Protein 5YCQ (pdb70)

Foldseek 3Di:
DAPDDALFWKAFQPPGDIWGFHDWAPDVFTKTFIFQDDVGHRDTDIGTSVRIDGDDDCDDPPNVVVVSSVVSVVD

CATH classification: 2.30.30.390

Secondary structure (DSSP, 8-state):
--SS-TT-EEEETTT--EEEEEEEE---PPEEEE---SS-----EEEEGGGEEE---S--TT----HHHHHHTT-

Organism: Escherichia coli (strain 55989 / EAEC) (NCBI:txid585055)

B-factor: mean 60.74, std 14.43, range [36.61, 102.82]

InterPro domains:
  IPR011722 Hemimethylated DNA-binding domain [PF08755] (5-96)
  IPR011722 Hemimethylated DNA-binding domain [SM00992] (3-102)
  IPR011722 Hemimethylated DNA-binding domain [TIGR02097] (4-102)
  IPR022866 Heat shock protein HspQ [MF_01194] (1-105)
  IPR036623 Hemimethylated DNA-binding domain superfamily [G3DSA:2.30.30.390] (1-105)
  IPR036623 Hemimethylated DNA-binding domain superfamily [SSF141255] (4-95)

Structure (mmCIF, N/CA/C/O backbone):
data_5YCQ
#
_entry.id   5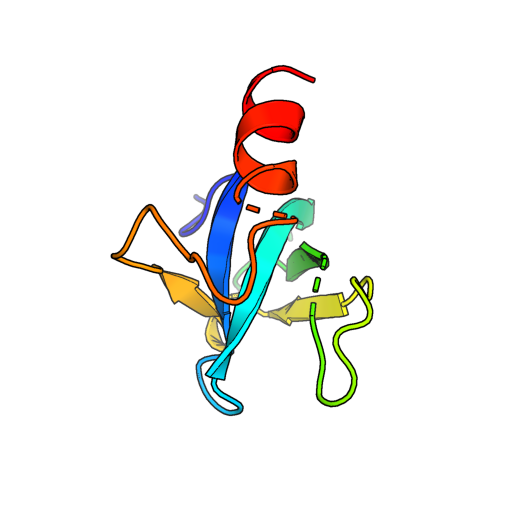YCQ
#
_cell.length_a   76.822
_cell.length_b   76.822
_cell.length_c   85.888
_cell.angle_alpha   90.00
_cell.angle_beta   90.00
_cell.angle_gamma   120.00
#
_symmetry.space_group_name_H-M   'H 3 2'
#
loop_
_entity.id
_entity.type
_entity.pdbx_description
1 polymer 'Heat shock protein HspQ'
2 water water
#
loop_
_atom_site.group_PDB
_atom_site.id
_atom_site.type_symbol
_atom_site.label_atom_id
_atom_site.label_alt_id
_atom_site.label_comp_id
_atom_site.label_asym_id
_atom_site.label_entity_id
_atom_site.label_seq_id
_atom_site.pdbx_PDB_ins_code
_atom_site.Cartn_x
_atom_site.Cartn_y
_atom_site.Cartn_z
_atom_site.occupancy
_atom_site.B_iso_or_equiv
_atom_site.auth_seq_id
_atom_site.auth_comp_id
_atom_site.auth_asym_id
_atom_site.auth_atom_id
_atom_site.pdbx_PDB_model_num
ATOM 1 N N . ALA A 1 3 ? 56.420 37.003 -10.125 1.00 80.14 3 ALA A N 1
ATOM 2 C CA . ALA A 1 3 ? 54.982 37.025 -10.371 1.00 80.77 3 ALA A CA 1
ATOM 3 C C . ALA A 1 3 ? 54.224 36.315 -9.249 1.00 76.77 3 ALA A C 1
ATOM 4 O O . ALA A 1 3 ? 53.145 36.749 -8.839 1.00 78.62 3 ALA A O 1
ATOM 6 N N . SER A 1 4 ? 54.801 35.223 -8.760 1.00 70.61 4 SER A N 1
ATOM 7 C CA . SER A 1 4 ? 54.220 34.465 -7.662 1.00 64.60 4 SER A CA 1
ATOM 8 C C . SER A 1 4 ? 55.265 34.216 -6.580 1.00 59.56 4 SER A C 1
ATOM 9 O O . SER A 1 4 ? 56.339 33.690 -6.859 1.00 59.18 4 SER A O 1
ATOM 12 N N . LYS A 1 5 ? 54.950 34.598 -5.348 1.00 56.41 5 LYS A N 1
ATOM 13 C CA . LYS A 1 5 ? 55.879 34.432 -4.231 1.00 53.84 5 LYS A CA 1
ATOM 14 C C . LYS A 1 5 ? 56.095 32.961 -3.891 1.00 50.66 5 LYS A C 1
ATOM 15 O O . LYS A 1 5 ? 57.224 32.537 -3.632 1.00 50.71 5 LYS A O 1
ATOM 21 N N . PHE A 1 6 ? 55.014 32.187 -3.887 1.00 49.20 6 PHE A N 1
ATOM 22 C CA . PHE A 1 6 ? 55.099 30.769 -3.559 1.00 48.13 6 PHE A CA 1
ATOM 23 C C . PHE A 1 6 ? 54.773 29.914 -4.776 1.00 47.89 6 PHE A C 1
ATOM 24 O O . PHE A 1 6 ? 54.029 30.336 -5.663 1.00 48.94 6 PHE A O 1
ATOM 32 N N . GLY A 1 7 ? 55.338 28.712 -4.813 1.00 46.89 7 GLY A N 1
ATOM 33 C CA . GLY A 1 7 ? 55.182 27.833 -5.955 1.00 47.09 7 GLY A CA 1
ATOM 34 C C . GLY A 1 7 ? 54.358 26.603 -5.641 1.00 46.15 7 GLY A C 1
ATOM 35 O O . GLY A 1 7 ? 54.198 26.220 -4.483 1.00 44.67 7 GLY A O 1
ATOM 36 N N . ILE A 1 8 ? 53.827 25.980 -6.682 1.00 47.38 8 ILE A N 1
ATOM 37 C CA . ILE A 1 8 ? 53.049 24.772 -6.504 1.00 48.11 8 ILE A CA 1
ATOM 38 C C . ILE A 1 8 ? 53.961 23.641 -6.051 1.00 47.44 8 ILE A C 1
ATOM 39 O O . ILE A 1 8 ? 55.000 23.390 -6.655 1.00 49.29 8 ILE A O 1
ATOM 44 N N . GLY A 1 9 ? 53.576 22.981 -4.966 1.00 45.11 9 GLY A N 1
ATOM 45 C CA . GLY A 1 9 ? 54.356 21.883 -4.431 1.00 43.72 9 GLY A CA 1
ATOM 46 C C . GLY A 1 9 ? 55.240 22.313 -3.277 1.00 42.84 9 GLY A C 1
ATOM 47 O O . GLY A 1 9 ? 55.910 21.479 -2.659 1.00 42.72 9 GLY A O 1
ATOM 48 N N . GLN A 1 10 ? 55.246 23.613 -2.987 1.00 42.08 10 GLN A N 1
ATOM 49 C CA . GLN A 1 10 ? 56.042 24.146 -1.886 1.00 41.79 10 GLN A CA 1
ATOM 50 C C . GLN A 1 10 ? 55.295 24.019 -0.565 1.00 39.70 10 GLN A C 1
ATOM 51 O O . GLN A 1 10 ? 54.092 24.274 -0.498 1.00 37.82 10 GLN A O 1
ATOM 57 N N . GLN A 1 11 ? 56.011 23.613 0.480 1.00 40.88 11 GLN A N 1
ATOM 58 C CA . GLN A 1 11 ? 55.438 23.577 1.818 1.00 41.96 11 GLN A CA 1
ATOM 59 C C . GLN A 1 11 ? 55.389 24.983 2.403 1.00 43.89 11 GLN A C 1
ATOM 60 O O . GLN A 1 11 ? 56.388 25.710 2.396 1.00 46.40 11 GLN A O 1
ATOM 66 N N . VAL A 1 12 ? 54.219 25.372 2.897 1.00 42.81 12 VAL A N 1
ATOM 67 C CA . VAL A 1 12 ? 54.043 26.708 3.455 1.00 43.45 12 VAL A CA 1
ATOM 68 C C . VAL A 1 12 ? 53.389 26.648 4.825 1.00 44.62 12 VAL A C 1
ATOM 69 O O . VAL A 1 12 ? 52.859 25.611 5.228 1.00 44.61 12 VAL A O 1
ATOM 73 N N . ARG A 1 13 ? 53.428 27.764 5.542 1.00 45.88 13 ARG A N 1
ATOM 74 C CA . ARG A 1 13 ? 52.717 27.859 6.807 1.00 46.61 13 ARG A CA 1
ATOM 75 C C . ARG A 1 13 ? 51.766 29.046 6.809 1.00 46.76 13 ARG A C 1
ATOM 76 O O . ARG A 1 13 ? 51.999 30.045 6.133 1.00 47.52 13 ARG A O 1
ATOM 84 N N . HIS A 1 14 ? 50.675 28.916 7.553 1.00 46.62 14 HIS A N 1
ATOM 85 C CA . HIS A 1 14 ? 49.759 30.024 7.740 1.00 48.14 14 HIS A CA 1
ATOM 86 C C . HIS A 1 14 ? 50.463 31.045 8.619 1.00 49.33 14 HIS A C 1
ATOM 87 O O . HIS A 1 14 ? 50.864 30.728 9.733 1.00 48.13 14 HIS A O 1
ATOM 94 N N . SER A 1 15 ? 50.630 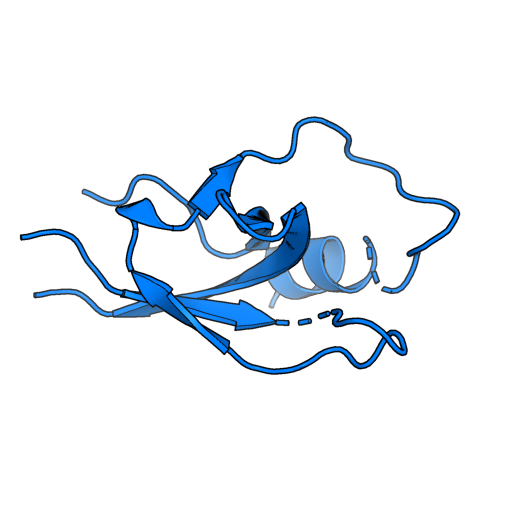32.261 8.104 1.00 52.15 15 SER A N 1
ATOM 95 C CA . SER A 1 15 ? 51.391 33.310 8.791 1.00 55.33 15 SER A CA 1
ATOM 96 C C . SER A 1 15 ? 50.837 33.619 10.174 1.00 58.19 15 SER A C 1
ATOM 97 O O . SER A 1 15 ? 51.565 34.068 11.057 1.00 59.82 15 SER A O 1
ATOM 100 N N . LEU A 1 16 ? 49.543 33.373 10.354 1.00 59.06 16 LEU A N 1
ATOM 101 C CA . LEU A 1 16 ? 48.864 33.704 11.599 1.00 62.16 16 LEU A CA 1
ATOM 102 C C . LEU A 1 16 ? 48.667 32.478 12.485 1.00 64.06 16 LEU A C 1
ATOM 103 O O . LEU A 1 16 ? 49.100 32.463 13.638 1.00 66.36 16 LEU A O 1
ATOM 108 N N . LEU A 1 17 ? 48.014 31.455 11.939 1.00 62.96 17 LEU A N 1
ATOM 109 C CA . LEU A 1 17 ? 47.665 30.262 12.706 1.00 63.11 17 LEU A CA 1
ATOM 110 C C . LEU A 1 17 ? 48.820 29.264 12.820 1.00 62.94 17 LEU A C 1
ATOM 111 O O . LEU A 1 17 ? 48.880 28.476 13.766 1.00 64.23 17 LEU A O 1
ATOM 116 N N . GLY A 1 18 ? 49.725 29.287 11.849 1.00 61.54 18 GLY A N 1
ATOM 117 C CA . GLY A 1 18 ? 50.909 28.448 11.899 1.00 60.23 18 GLY A CA 1
ATOM 118 C C . GLY A 1 18 ? 50.721 27.003 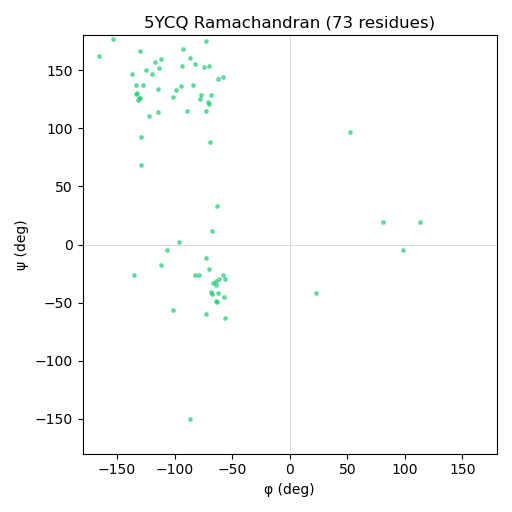11.475 1.00 57.58 18 GLY A C 1
ATOM 119 O O . GLY A 1 18 ? 51.537 26.147 11.812 1.00 58.36 18 GLY A O 1
ATOM 120 N N . TYR A 1 19 ? 49.655 26.719 10.734 1.00 54.36 19 TYR A N 1
ATOM 121 C CA . TYR A 1 19 ? 49.438 25.366 10.231 1.00 50.88 19 TYR A CA 1
ATOM 122 C C . TYR A 1 19 ? 50.372 25.046 9.077 1.00 50.37 19 TYR A C 1
ATOM 123 O O . TYR A 1 19 ? 50.810 25.936 8.356 1.00 50.76 19 TYR A O 1
ATOM 132 N N . LEU A 1 20 ? 50.669 23.764 8.908 1.00 47.09 20 LEU A N 1
ATOM 133 C CA . LEU A 1 20 ? 51.508 23.310 7.811 1.00 44.53 20 LEU A C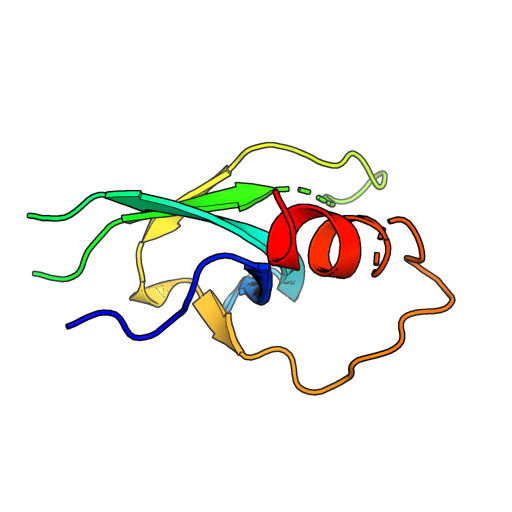A 1
ATOM 134 C C . LEU A 1 20 ? 50.647 22.884 6.628 1.00 41.87 20 LEU A C 1
ATOM 135 O O . LEU A 1 20 ? 49.634 22.207 6.798 1.00 41.81 20 LEU A O 1
ATOM 140 N N . GLY A 1 21 ? 51.054 23.284 5.429 1.00 39.60 21 GLY A N 1
ATOM 141 C CA . GLY A 1 21 ? 50.293 22.975 4.235 1.00 37.92 21 GLY A CA 1
ATOM 142 C C . GLY A 1 21 ? 51.143 22.920 2.984 1.00 37.59 21 GLY A C 1
ATOM 143 O O . GLY A 1 21 ? 52.341 23.179 3.024 1.00 36.61 21 GLY A O 1
ATOM 144 N N . VAL A 1 22 ? 50.517 22.576 1.865 1.00 40.28 22 VAL A N 1
ATOM 145 C CA . VAL A 1 22 ? 51.217 22.476 0.590 1.00 43.51 22 VAL A CA 1
ATOM 146 C C . VAL A 1 22 ? 50.434 23.191 -0.504 1.00 45.67 22 VAL A C 1
ATOM 147 O O . VAL A 1 22 ? 49.235 22.971 -0.651 1.00 47.72 22 VAL A O 1
ATOM 151 N N . VAL A 1 23 ? 51.110 24.044 -1.269 1.00 44.64 23 VAL A N 1
ATOM 152 C CA . VAL A 1 23 ? 50.466 24.756 -2.370 1.00 43.77 23 VAL A CA 1
ATOM 153 C C . VAL A 1 23 ? 50.150 23.803 -3.517 1.00 44.12 23 VAL A C 1
ATOM 154 O O . VAL A 1 23 ? 51.047 23.155 -4.061 1.00 42.90 23 VAL A O 1
ATOM 158 N N . VAL A 1 24 ? 48.877 23.725 -3.889 1.00 45.46 24 VAL A N 1
ATOM 159 C CA . VAL A 1 24 ? 48.450 22.795 -4.925 1.00 47.16 24 VAL A CA 1
ATOM 160 C C . VAL A 1 24 ? 47.994 23.527 -6.182 1.00 49.11 24 VAL A C 1
ATOM 161 O O . VAL A 1 24 ? 47.909 22.933 -7.254 1.00 51.93 24 VAL A O 1
ATOM 165 N N . ASP A 1 25 ? 47.702 24.816 -6.047 1.00 48.78 25 ASP A N 1
ATOM 166 C CA . ASP A 1 25 ? 47.325 25.634 -7.193 1.00 50.97 25 ASP A CA 1
ATOM 167 C C . ASP A 1 25 ? 47.380 27.117 -6.855 1.00 48.64 25 ASP A C 1
ATOM 168 O O . ASP A 1 25 ? 47.391 27.499 -5.685 1.00 45.49 25 ASP A O 1
ATOM 173 N N . ILE A 1 26 ? 47.419 27.948 -7.891 1.00 51.37 26 ILE A N 1
ATOM 174 C CA . ILE A 1 26 ? 47.502 29.395 -7.728 1.00 52.73 26 ILE A CA 1
ATOM 175 C C . ILE A 1 26 ? 46.499 30.096 -8.646 1.00 56.75 26 ILE A C 1
ATOM 176 O O . ILE A 1 26 ? 46.332 29.708 -9.802 1.00 59.76 26 ILE A O 1
ATOM 181 N N . ASP A 1 27 ? 45.823 31.117 -8.125 1.00 57.61 27 ASP A N 1
ATOM 182 C CA . ASP A 1 27 ? 44.852 31.875 -8.910 1.00 62.04 27 ASP A CA 1
ATOM 183 C C . ASP A 1 27 ? 45.300 33.319 -9.115 1.00 64.86 27 ASP A C 1
ATOM 184 O O . ASP A 1 27 ? 45.384 34.084 -8.156 1.00 63.77 27 ASP A O 1
ATOM 189 N N . PRO A 1 28 ? 45.581 33.693 -10.373 1.00 69.53 28 PRO A N 1
ATOM 190 C CA . PRO A 1 28 ? 46.055 35.031 -10.754 1.00 72.87 28 PRO A CA 1
ATOM 191 C C . PRO A 1 28 ? 44.971 36.108 -10.674 1.00 76.17 28 PRO A C 1
ATOM 192 O O . PRO A 1 28 ? 43.808 35.792 -10.414 1.00 75.15 28 PRO A O 1
ATOM 196 N N . VAL A 1 29 ? 45.370 37.359 -10.905 1.00 80.26 29 VAL A N 1
ATOM 197 C CA . VAL A 1 29 ? 44.461 38.511 -10.949 1.00 83.53 29 VAL A CA 1
ATOM 198 C C . VAL A 1 29 ? 43.566 38.613 -9.716 1.00 82.52 29 VAL A C 1
ATOM 199 O O . VAL A 1 29 ? 44.045 38.831 -8.603 1.00 81.34 29 VAL A O 1
ATOM 203 N N . ALA A 1 48 ? 46.047 42.974 -4.983 1.00 94.37 48 ALA A N 1
ATOM 204 C CA . ALA A 1 48 ? 47.017 42.886 -6.079 1.00 94.34 48 ALA A CA 1
ATOM 205 C C . ALA A 1 48 ? 47.775 41.554 -6.201 1.00 88.59 48 ALA A C 1
ATOM 206 O O . ALA A 1 48 ? 48.311 41.247 -7.254 1.00 89.16 48 ALA A O 1
ATOM 208 N N . ALA A 1 49 ? 47.850 40.776 -5.129 1.00 83.37 49 ALA A N 1
ATOM 209 C CA . ALA A 1 49 ? 48.518 39.478 -5.215 1.00 77.72 49 ALA A CA 1
ATOM 210 C C . ALA A 1 49 ? 47.526 38.383 -5.529 1.00 74.12 49 ALA A C 1
ATOM 211 O O . ALA A 1 49 ? 46.330 38.582 -5.433 1.00 75.16 49 ALA A O 1
ATOM 213 N N . PRO A 1 50 ? 48.030 37.209 -5.868 1.00 69.84 50 PRO A N 1
ATOM 214 C CA . PRO A 1 50 ? 47.173 36.089 -6.236 1.00 66.47 50 PRO A CA 1
ATOM 215 C C . PRO A 1 50 ? 46.679 35.246 -5.084 1.00 62.45 50 PRO A C 1
ATOM 216 O O . PRO A 1 50 ? 47.217 35.365 -4.004 1.00 60.23 50 PRO A O 1
ATOM 220 N N . TRP A 1 51 ? 45.613 34.472 -5.286 1.00 57.52 51 TRP A N 1
ATOM 221 C CA . TRP A 1 51 ? 45.229 33.577 -4.201 1.00 54.31 51 TRP A CA 1
ATOM 222 C C . TRP A 1 51 ? 45.850 32.196 -4.383 1.00 49.45 51 TRP A C 1
ATOM 223 O O . TRP A 1 51 ? 46.142 31.779 -5.504 1.00 49.35 51 TRP A O 1
ATOM 234 N N . TYR A 1 52 ? 46.049 31.491 -3.274 1.00 46.84 52 TYR A N 1
ATOM 235 C CA . TYR A 1 52 ? 46.636 30.157 -3.310 1.00 44.74 52 TYR A CA 1
ATOM 236 C C . TYR A 1 52 ? 45.681 29.055 -2.875 1.00 43.35 52 TYR A C 1
ATOM 237 O O . TYR A 1 52 ? 44.997 29.171 -1.856 1.00 43.65 52 TYR A O 1
ATOM 246 N N . HIS A 1 53 ? 45.648 27.982 -3.658 1.00 42.23 53 HIS A N 1
ATOM 247 C CA . HIS A 1 53 ? 45.013 26.746 -3.232 1.00 40.77 53 HIS A CA 1
ATOM 248 C C . HIS A 1 53 ? 46.048 25.907 -2.506 1.00 42.48 53 HIS A C 1
ATOM 249 O O . HIS A 1 53 ? 47.033 25.471 -3.103 1.00 43.42 53 HIS A O 1
ATOM 256 N N . VAL A 1 54 ? 45.835 25.694 -1.214 1.00 43.63 54 VAL A N 1
ATOM 257 C CA . VAL A 1 54 ? 46.780 24.928 -0.423 1.00 45.56 54 VAL A CA 1
ATOM 258 C C . VAL A 1 54 ? 46.073 23.892 0.446 1.00 45.99 54 VAL A C 1
ATOM 259 O O . VAL A 1 54 ? 45.101 24.199 1.140 1.00 47.59 54 VAL A O 1
ATOM 263 N N . VAL A 1 55 ? 46.552 22.653 0.372 1.00 45.08 55 VAL A N 1
ATOM 264 C CA . VAL A 1 55 ? 46.090 21.597 1.263 1.00 44.98 55 VAL A CA 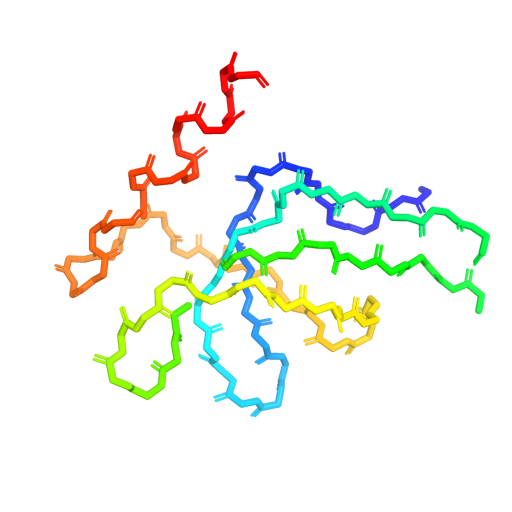1
ATOM 2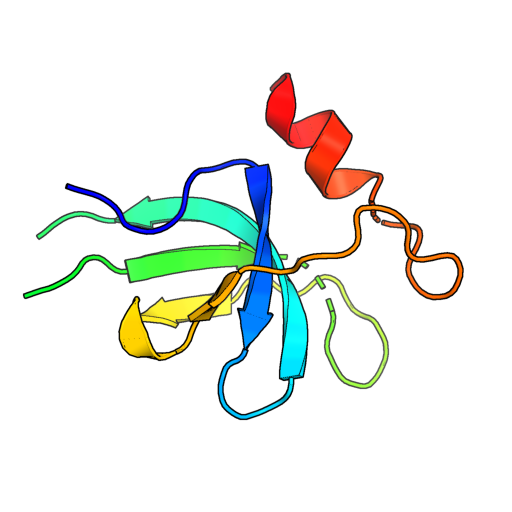65 C C . VAL A 1 55 ? 46.846 21.713 2.576 1.00 46.20 55 VAL A C 1
ATOM 266 O O . VAL A 1 55 ? 48.076 21.690 2.590 1.00 47.25 55 VAL A O 1
ATOM 278 N N . GLU A 1 57 ? 46.902 20.883 6.974 1.00 53.61 57 GLU A N 1
ATOM 279 C CA . GLU A 1 57 ? 46.402 20.112 8.105 1.00 56.20 57 GLU A CA 1
ATOM 280 C C . GLU A 1 57 ? 45.980 21.026 9.246 1.00 59.74 57 GLU A C 1
ATOM 281 O O . GLU A 1 57 ? 46.757 21.861 9.704 1.00 63.13 57 GLU A O 1
ATOM 287 N N . ASP A 1 58 ? 44.745 20.858 9.708 1.00 56.92 58 ASP A N 1
ATOM 288 C CA . ASP A 1 58 ? 44.196 21.729 10.738 1.00 61.34 58 ASP A CA 1
ATOM 289 C C . ASP A 1 58 ? 44.549 21.248 12.139 1.00 66.42 58 ASP A C 1
ATOM 290 O O . ASP A 1 58 ? 45.591 20.631 12.357 1.00 66.03 58 ASP A O 1
ATOM 295 N N . ASP A 1 59 ? 43.661 21.543 13.082 1.00 72.35 59 ASP A N 1
ATOM 296 C CA . ASP A 1 59 ? 43.798 21.079 14.455 1.00 78.46 59 ASP A CA 1
ATOM 297 C C . ASP A 1 59 ? 43.916 19.567 14.514 1.00 78.24 59 ASP A C 1
ATOM 298 O O . ASP A 1 59 ? 44.938 19.026 14.938 1.00 79.13 59 ASP A O 1
ATOM 303 N N . ASN A 1 60 ? 42.858 18.896 14.077 1.00 77.33 60 ASN A N 1
ATOM 304 C CA . ASN A 1 60 ? 42.772 17.447 14.158 1.00 77.41 60 ASN A CA 1
ATOM 305 C C . ASN A 1 60 ? 43.826 16.741 13.312 1.00 70.77 60 ASN A C 1
ATOM 306 O O . ASN A 1 60 ? 44.288 15.655 13.660 1.00 71.70 60 ASN A O 1
ATOM 311 N N . GLY A 1 61 ? 44.208 17.367 12.204 1.00 63.99 61 GLY A N 1
ATOM 312 C CA . GLY A 1 61 ? 45.193 16.790 11.314 1.00 58.63 61 GLY A CA 1
ATOM 313 C C . GLY A 1 61 ? 44.597 16.410 9.974 1.00 54.82 61 GLY A C 1
ATOM 314 O O . GLY A 1 61 ? 45.169 15.605 9.236 1.00 53.17 61 GLY A O 1
ATOM 315 N N . LEU A 1 62 ? 43.441 16.985 9.659 1.00 53.99 62 LEU A N 1
ATOM 316 C CA . LEU A 1 62 ? 42.811 16.763 8.365 1.00 52.92 62 LEU A CA 1
ATOM 317 C C . LEU A 1 62 ? 43.484 17.588 7.281 1.00 51.20 62 LEU A C 1
ATOM 318 O O . LEU A 1 62 ? 43.602 18.803 7.409 1.00 52.00 62 LEU A O 1
ATOM 323 N N . PRO A 1 63 ? 43.930 16.926 6.206 1.00 49.21 63 PRO A N 1
ATOM 324 C CA . PRO A 1 63 ? 44.471 17.644 5.050 1.00 46.76 63 PRO A CA 1
ATOM 325 C C . PRO A 1 63 ? 43.353 18.391 4.337 1.00 46.47 63 PRO A C 1
ATOM 326 O O . PRO A 1 63 ? 42.732 17.876 3.410 1.00 45.86 63 PRO A O 1
ATOM 330 N N . VAL A 1 64 ? 43.111 19.614 4.785 1.00 46.55 64 VAL A N 1
ATOM 331 C CA . VAL A 1 64 ? 41.962 20.390 4.355 1.00 47.00 64 VAL A CA 1
ATOM 332 C C . VAL A 1 64 ? 42.304 21.410 3.268 1.00 45.42 64 VAL A C 1
ATOM 333 O O . VAL A 1 64 ? 43.283 22.148 3.382 1.00 45.27 64 VAL A O 1
ATOM 337 N N . HIS A 1 65 ? 41.490 21.446 2.218 1.00 45.21 65 HIS A N 1
ATOM 338 C CA . HIS A 1 65 ? 41.666 22.405 1.135 1.00 45.92 65 HIS A CA 1
ATOM 339 C C . HIS A 1 65 ? 41.267 23.816 1.576 1.00 46.55 65 HIS A C 1
ATOM 340 O O . HIS A 1 65 ? 40.101 24.084 1.870 1.00 47.68 65 HIS A O 1
ATOM 347 N N . THR A 1 66 ? 42.249 24.711 1.624 1.00 45.98 66 THR A N 1
ATOM 348 C CA . THR A 1 66 ? 42.018 26.099 2.013 1.00 47.39 66 THR A CA 1
ATOM 349 C C . THR A 1 66 ? 42.344 27.070 0.880 1.00 46.52 66 THR A C 1
ATOM 350 O O . THR A 1 66 ? 43.110 26.753 -0.025 1.00 45.36 66 THR A O 1
ATOM 354 N N . TYR A 1 67 ? 41.752 28.257 0.942 1.00 47.99 67 TYR A N 1
ATOM 355 C CA . TYR A 1 67 ? 41.966 29.290 -0.061 1.00 47.62 67 TYR A CA 1
ATOM 356 C C . TYR A 1 67 ? 42.506 30.527 0.639 1.00 47.95 67 TYR A C 1
ATOM 357 O O . TYR A 1 67 ? 41.791 31.178 1.398 1.00 48.62 67 TYR A O 1
ATOM 366 N N . LEU A 1 68 ? 43.773 30.837 0.384 1.00 47.71 68 LEU A N 1
ATOM 367 C CA . LEU A 1 68 ? 44.500 31.839 1.157 1.00 48.57 68 LEU A CA 1
ATOM 368 C C . LEU A 1 68 ? 45.163 32.901 0.291 1.00 48.10 68 LEU A C 1
ATOM 369 O O . LEU A 1 68 ? 45.764 32.598 -0.737 1.00 46.82 68 LEU A O 1
ATOM 374 N N . ALA A 1 69 ? 45.052 34.151 0.719 1.00 50.17 69 ALA A N 1
ATOM 375 C CA . ALA A 1 69 ? 45.743 35.249 0.052 1.00 49.90 69 ALA A CA 1
ATOM 376 C C . ALA A 1 69 ? 47.239 35.134 0.308 1.00 47.59 69 ALA A C 1
ATOM 377 O O . ALA A 1 69 ? 47.656 34.561 1.313 1.00 46.74 69 ALA A O 1
ATOM 379 N N . GLU A 1 70 ? 48.042 35.674 -0.603 1.00 46.85 70 GLU A N 1
ATOM 380 C CA . GLU A 1 70 ? 49.500 35.565 -0.513 1.00 46.69 70 GLU A CA 1
ATOM 381 C C . GLU A 1 70 ? 50.049 36.112 0.803 1.00 47.66 70 GLU A C 1
ATOM 382 O O . GLU A 1 70 ? 51.064 35.637 1.305 1.00 46.48 70 GLU A O 1
ATOM 388 N N . ALA A 1 71 ? 49.363 37.098 1.369 1.00 49.82 71 ALA A N 1
ATOM 389 C CA . ALA A 1 71 ? 49.816 37.733 2.603 1.00 52.37 71 ALA A CA 1
ATOM 390 C C . ALA A 1 71 ? 49.630 36.836 3.826 1.00 52.77 71 ALA A C 1
ATOM 391 O O . ALA A 1 71 ? 50.152 37.124 4.902 1.00 56.13 71 ALA A O 1
ATOM 393 N N . GLN A 1 72 ? 48.894 35.745 3.655 1.00 50.58 72 GLN A N 1
ATOM 394 C CA . GLN A 1 72 ? 48.589 34.854 4.767 1.00 51.59 72 GLN A CA 1
ATOM 395 C C . GLN A 1 72 ? 49.559 33.675 4.818 1.00 50.16 72 GLN A C 1
ATOM 396 O O . GLN A 1 72 ? 49.446 32.796 5.679 1.00 49.63 72 GLN A O 1
ATOM 402 N N . LEU A 1 73 ? 50.522 33.667 3.902 1.00 49.31 73 LEU A N 1
ATOM 403 C CA . LEU A 1 73 ? 51.415 32.524 3.757 1.00 48.52 73 LEU A CA 1
ATOM 404 C C . LEU A 1 73 ? 52.893 32.854 3.980 1.00 52.98 73 LEU A C 1
ATOM 405 O O . LEU A 1 73 ? 53.363 33.953 3.670 1.00 54.77 73 LEU A O 1
ATOM 410 N N . SER A 1 74 ? 53.616 31.882 4.526 1.00 54.76 74 SER A N 1
ATOM 411 C CA . SER A 1 74 ? 55.045 32.007 4.757 1.00 58.83 74 SER A CA 1
ATOM 412 C C . SER A 1 74 ? 55.745 30.717 4.354 1.00 58.22 74 SER A C 1
ATOM 413 O O . SER A 1 74 ? 55.186 29.629 4.497 1.00 58.79 74 SER A O 1
ATOM 416 N N . SER A 1 75 ? 56.966 30.841 3.848 1.00 57.63 75 SER A N 1
ATOM 417 C CA . SER A 1 75 ? 57.747 29.680 3.438 1.00 56.33 75 SER A CA 1
ATOM 418 C C . SER A 1 75 ? 58.042 28.765 4.625 1.00 55.71 75 SER A C 1
ATOM 419 O O . SER A 1 75 ? 58.210 29.233 5.751 1.00 57.88 75 SER A O 1
ATOM 422 N N . GLU A 1 76 ? 58.018 27.473 4.382 1.00 62.30 76 GLU A N 1
ATOM 423 C CA . GLU A 1 76 ? 58.334 26.536 5.418 1.00 61.95 76 GLU A CA 1
ATOM 424 C C . GLU A 1 76 ? 59.738 26.134 5.106 1.00 62.39 76 GLU A C 1
ATOM 425 O O . GLU A 1 76 ? 60.057 25.734 4.008 1.00 58.86 76 GLU A O 1
ATOM 431 N N . LEU A 1 77 ? 60.570 26.274 6.107 1.00 68.11 77 LEU A N 1
ATOM 432 C CA . LEU A 1 77 ? 61.994 25.989 6.042 1.00 73.58 77 LEU A CA 1
ATOM 433 C C . LEU A 1 77 ? 62.324 24.499 5.994 1.00 72.58 77 LEU A C 1
ATOM 434 O O . LEU A 1 77 ? 62.915 24.003 5.039 1.00 71.80 77 LEU A O 1
ATOM 439 N N . GLN A 1 78 ? 61.899 23.798 7.030 1.00 72.86 78 GLN A N 1
ATOM 440 C CA . GLN A 1 78 ? 62.111 22.383 7.178 1.00 71.74 78 GLN A CA 1
ATOM 441 C C . GLN A 1 78 ? 61.546 21.591 6.052 1.00 69.82 78 GLN A C 1
ATOM 442 O O . GLN A 1 78 ? 60.498 21.895 5.549 1.00 68.18 78 GLN A O 1
ATOM 448 N N . ASP A 1 79 ? 62.235 20.533 5.689 1.00 71.77 79 ASP A N 1
ATOM 449 C CA . ASP A 1 79 ? 61.780 19.636 4.664 1.00 71.70 79 ASP A CA 1
ATOM 450 C C . ASP A 1 79 ? 61.295 18.324 5.225 1.00 69.37 79 ASP A C 1
ATOM 451 O O . ASP A 1 79 ? 60.810 17.510 4.477 1.00 68.55 79 ASP A O 1
ATOM 456 N N . GLU A 1 80 ? 61.431 18.114 6.524 1.00 69.26 80 GLU A N 1
ATOM 457 C CA . GLU A 1 80 ? 61.060 16.870 7.142 1.00 68.42 80 GLU A CA 1
ATOM 458 C C . GLU A 1 80 ? 60.226 17.088 8.350 1.00 66.47 80 GLU A C 1
ATOM 459 O O . GLU A 1 80 ? 60.612 17.790 9.237 1.00 66.79 80 GLU A O 1
ATOM 465 N N . HIS A 1 81 ? 59.048 16.486 8.366 1.00 65.68 81 HIS A N 1
ATOM 466 C CA . HIS A 1 81 ? 58.124 16.606 9.478 1.00 68.84 81 HIS A CA 1
ATOM 467 C C . HIS A 1 81 ? 57.655 15.236 9.924 1.00 69.63 81 HIS A C 1
ATOM 468 O O . HIS A 1 81 ? 56.694 14.721 9.410 1.00 68.43 81 HIS A O 1
ATOM 475 N N . PRO A 1 82 ? 58.348 14.656 10.892 1.00 72.92 82 PRO A N 1
ATOM 476 C CA . PRO A 1 82 ? 58.031 13.326 11.425 1.00 75.27 82 PRO A CA 1
ATOM 477 C C . PRO A 1 82 ? 56.645 13.260 12.060 1.00 77.13 82 PRO A C 1
ATOM 478 O O . PRO A 1 82 ? 56.017 12.203 12.052 1.00 78.69 82 PRO A O 1
ATOM 482 N N . GLU A 1 83 ? 56.175 14.378 12.599 1.00 78.05 83 GLU A N 1
ATOM 483 C CA . GLU A 1 83 ? 54.847 14.422 13.194 1.00 79.58 83 GLU A CA 1
ATOM 484 C C . GLU A 1 83 ? 53.777 14.534 12.110 1.00 75.42 83 GLU A C 1
ATOM 485 O O . GLU A 1 83 ? 52.637 14.116 12.302 1.00 76.42 83 GLU A O 1
ATOM 491 N N . GLN A 1 84 ? 54.151 15.100 10.967 1.00 71.12 84 GLN A N 1
ATOM 492 C CA . GLN A 1 84 ? 53.214 15.285 9.865 1.00 67.40 84 GLN A CA 1
ATOM 493 C C . GLN A 1 84 ? 53.771 14.751 8.550 1.00 66.25 84 GLN A C 1
ATOM 494 O O . GLN A 1 84 ? 54.065 15.517 7.634 1.00 63.78 84 GLN A O 1
ATOM 500 N N . PRO A 1 85 ? 53.918 13.426 8.455 1.00 80.14 85 PRO A N 1
ATOM 501 C CA . PRO A 1 85 ? 54.550 12.801 7.292 1.00 78.32 85 PRO A CA 1
ATOM 502 C C . PRO A 1 85 ? 53.734 12.976 6.021 1.00 71.79 85 PRO A C 1
ATOM 503 O O . PRO A 1 85 ? 54.308 13.081 4.942 1.00 70.65 85 PRO A O 1
ATOM 507 N N . SER A 1 86 ? 52.413 13.009 6.151 1.00 69.65 86 SER A N 1
ATOM 508 C CA . SER A 1 86 ? 51.536 13.109 4.992 1.00 64.84 86 SER A CA 1
ATOM 509 C C . SER A 1 86 ? 51.731 14.417 4.219 1.00 59.41 86 SER A C 1
ATOM 510 O O . SER A 1 86 ? 51.509 14.462 3.008 1.00 57.5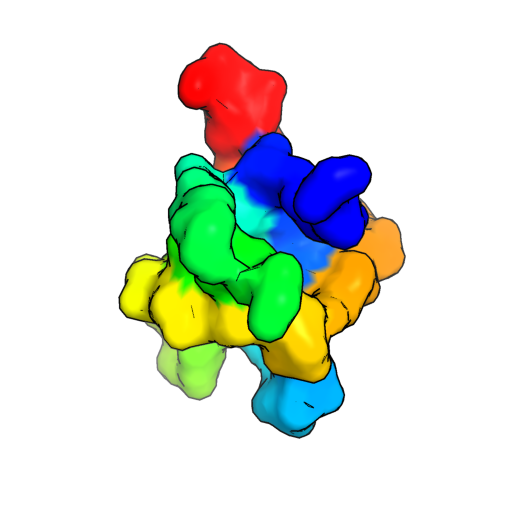5 86 SER A O 1
ATOM 521 N N . ASP A 1 88 ? 54.700 15.907 3.992 1.00 56.39 88 ASP A N 1
ATOM 522 C CA . ASP A 1 88 ? 55.941 15.661 3.265 1.00 56.43 88 ASP A CA 1
ATOM 523 C C . ASP A 1 88 ? 55.639 14.799 2.049 1.00 55.57 88 ASP A C 1
ATOM 524 O O . ASP A 1 88 ? 56.141 15.036 0.956 1.00 52.97 88 ASP A O 1
ATOM 529 N N . GLU A 1 89 ? 54.786 13.805 2.256 1.00 59.37 89 GLU A N 1
ATOM 530 C CA . GLU A 1 89 ? 54.355 12.905 1.193 1.00 63.15 89 GLU A CA 1
ATOM 531 C C . GLU A 1 89 ? 53.617 13.669 0.095 1.00 60.51 89 GLU A C 1
ATOM 532 O O . GLU A 1 89 ? 53.821 13.419 -1.093 1.00 61.28 89 GLU A O 1
ATOM 538 N N . LEU A 1 90 ? 52.760 14.601 0.504 1.00 58.88 90 LEU A N 1
ATOM 539 C CA . LEU A 1 90 ? 52.000 15.423 -0.432 1.00 60.06 90 LEU A CA 1
ATOM 540 C C . LEU A 1 90 ? 52.914 16.296 -1.290 1.00 60.01 90 LEU A C 1
ATOM 541 O O . LEU A 1 90 ? 52.779 16.342 -2.515 1.00 62.78 90 LEU A O 1
ATOM 546 N N . ALA A 1 91 ? 53.838 16.991 -0.632 1.00 57.66 91 ALA A N 1
ATOM 547 C CA . ALA A 1 91 ? 54.773 17.877 -1.311 1.00 56.92 91 ALA A CA 1
ATOM 548 C C . ALA A 1 91 ? 55.581 17.138 -2.377 1.00 61.93 91 ALA A C 1
ATOM 549 O O . ALA A 1 91 ? 55.739 17.631 -3.491 1.00 63.56 91 ALA A O 1
ATOM 551 N N . GLN A 1 92 ? 56.083 15.954 -2.036 1.00 62.64 92 GLN A N 1
ATOM 552 C CA . GLN A 1 92 ? 56.897 15.179 -2.970 1.00 66.28 92 GLN A CA 1
ATOM 553 C C . GLN A 1 92 ? 56.066 14.674 -4.144 1.00 68.05 92 GLN A C 1
ATOM 554 O O . GLN A 1 92 ? 56.512 14.690 -5.292 1.00 70.61 92 GLN A O 1
ATOM 560 N N . THR A 1 93 ? 54.854 14.222 -3.841 1.00 68.89 93 THR A N 1
ATOM 561 C C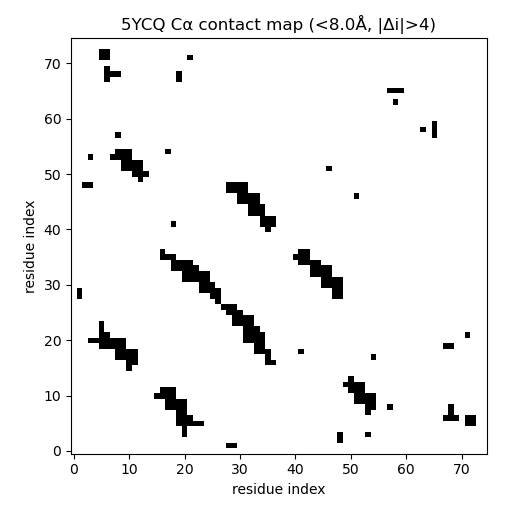A . THR A 1 93 ? 53.948 13.702 -4.854 1.00 72.61 93 THR A CA 1
ATOM 562 C C . THR A 1 93 ? 53.550 14.783 -5.849 1.00 74.03 93 THR A C 1
ATOM 563 O O . THR A 1 93 ? 53.619 14.575 -7.061 1.00 77.71 93 THR A O 1
ATOM 567 N N . ILE A 1 94 ? 53.144 15.938 -5.328 1.00 71.98 94 ILE A N 1
ATOM 568 C CA . ILE A 1 94 ? 52.705 17.055 -6.156 1.00 73.35 94 ILE A CA 1
ATOM 569 C C . ILE A 1 94 ? 53.838 17.587 -7.032 1.00 75.42 94 ILE A C 1
ATOM 570 O O . ILE A 1 94 ? 53.618 17.973 -8.182 1.00 78.41 94 ILE A O 1
ATOM 575 N N . ARG A 1 95 ? 55.060 17.564 -6.505 1.00 75.03 95 ARG A N 1
ATOM 576 C CA . ARG A 1 95 ? 56.232 18.013 -7.256 1.00 78.33 95 ARG A CA 1
ATOM 577 C C . ARG A 1 95 ? 56.576 17.103 -8.437 1.00 83.88 95 ARG A C 1
ATOM 578 O O . ARG A 1 95 ? 57.648 17.225 -9.032 1.00 85.66 95 ARG A O 1
ATOM 586 N N . LYS A 1 96 ? 55.666 16.193 -8.770 1.00 87.47 96 LYS A N 1
ATOM 587 C CA . LYS A 1 96 ? 55.837 15.297 -9.907 1.00 93.38 96 LYS A CA 1
ATOM 588 C C . LYS A 1 96 ? 54.550 15.199 -10.730 1.00 97.56 96 LYS A C 1
ATOM 589 O O . LYS A 1 96 ? 54.592 14.920 -11.929 1.00 102.82 96 LYS A O 1
ATOM 595 N N . GLN A 1 97 ? 53.410 15.432 -10.082 1.00 95.79 97 GLN A N 1
ATOM 596 C CA . GLN A 1 97 ? 52.118 15.404 -10.765 1.00 99.17 97 GLN A CA 1
ATOM 597 C C . GLN A 1 97 ? 51.936 16.637 -11.647 1.00 101.76 97 GLN A C 1
ATOM 598 O O . GLN A 1 97 ? 51.131 17.517 -11.345 1.00 100.91 97 GLN A O 1
#

Solvent-accessible surface area: 5039 Å² total

Nearest PDB structures (foldseek):
  5ycq-assembly1_A  TM=1.014E+00  e=1.001E-13  Escherichia coli 55989
  5xpi-assembly1_A  TM=7.662E-01  e=1.195E-01  Homo sapiens
  3ask-assembly4_D  TM=7.746E-01  e=2.320E-01  Homo sapiens
  4gy5-assembly1_A  TM=7.067E-01  e=2.320E-01  Homo sapiens
  1wfw-assembly1_A  TM=5.518E-01  e=1.417E+00  Mus musculus

Radius of gyration: 11.6 Å; Cα contacts (8 Å, |Δi|>4): 133; chains: 1; bounding box: 20×30×25 Å

Sequence (75 aa):
ASKFGIGQQVRHSLLGYLGVVVDIDPVAAPWYHVVEDDNGLPVHTYLAEAQLSSELQDEHPEQPSDELAQTIRKQ